Protein AF-A0A920ADA4-F1 (afdb_monomer)

Radius of gyration: 15.26 Å; Cα contacts (8 Å, |Δi|>4): 145; chains: 1; bounding box: 39×27×35 Å

Structure (mmCIF, N/CA/C/O backbone):
data_AF-A0A920ADA4-F1
#
_entry.id   AF-A0A920ADA4-F1
#
loop_
_atom_site.group_PDB
_atom_site.id
_atom_site.type_symbol
_atom_site.label_atom_id
_atom_site.label_alt_id
_atom_site.label_comp_id
_atom_site.label_asym_id
_atom_site.label_entity_id
_atom_site.label_seq_id
_atom_site.pdbx_PDB_ins_code
_atom_site.Cartn_x
_atom_site.Cartn_y
_atom_site.Cartn_z
_atom_site.occupancy
_atom_site.B_iso_or_equiv
_atom_site.auth_seq_id
_atom_site.auth_comp_id
_atom_site.auth_asym_id
_atom_site.auth_atom_id
_a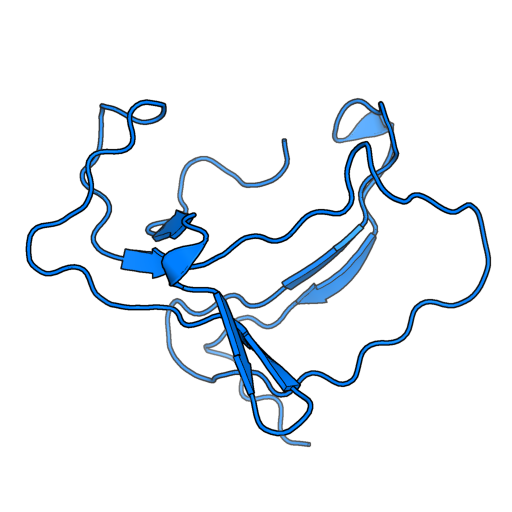tom_site.pdbx_PDB_model_num
ATOM 1 N N . MET A 1 1 ? 6.361 -2.067 8.922 1.00 43.56 1 MET A N 1
ATOM 2 C CA . MET A 1 1 ? 7.150 -3.187 8.364 1.00 43.56 1 MET A CA 1
ATOM 3 C C . MET A 1 1 ? 6.196 -4.349 8.183 1.00 43.56 1 MET A C 1
ATOM 5 O O . MET A 1 1 ? 5.282 -4.470 8.980 1.00 43.56 1 MET A O 1
ATOM 9 N N . GLY A 1 2 ? 6.364 -5.091 7.101 1.00 38.50 2 GLY A N 1
ATOM 10 C CA . GLY A 1 2 ? 5.398 -6.030 6.541 1.00 38.50 2 GLY A CA 1
ATOM 11 C C . GLY A 1 2 ? 5.755 -6.088 5.067 1.00 38.50 2 GLY A C 1
ATOM 12 O O . GLY A 1 2 ? 5.572 -5.080 4.382 1.00 38.50 2 GLY A O 1
ATOM 13 N N . MET A 1 3 ? 6.468 -7.159 4.712 1.00 54.62 3 MET A N 1
ATOM 14 C CA . MET A 1 3 ? 6.946 -7.624 3.400 1.00 54.62 3 MET A CA 1
ATOM 15 C C . MET A 1 3 ? 8.353 -8.215 3.558 1.00 54.62 3 MET A C 1
ATOM 17 O O . MET A 1 3 ? 9.295 -7.553 4.003 1.00 54.62 3 MET A O 1
ATOM 21 N N . GLY A 1 4 ? 8.444 -9.517 3.277 1.00 49.78 4 GLY A N 1
ATOM 22 C CA . GLY A 1 4 ? 9.680 -10.290 3.284 1.00 49.78 4 GLY A CA 1
ATOM 23 C C . GLY A 1 4 ? 10.667 -9.765 2.242 1.00 49.78 4 GLY A C 1
ATOM 24 O O . GLY A 1 4 ? 10.280 -9.169 1.243 1.00 49.78 4 GLY A O 1
ATOM 25 N N . LYS A 1 5 ? 11.958 -9.996 2.481 1.00 56.69 5 LYS A N 1
ATOM 26 C CA . LYS A 1 5 ? 13.102 -9.439 1.733 1.00 56.69 5 LYS A CA 1
ATOM 27 C C . LYS A 1 5 ? 13.254 -9.921 0.271 1.00 56.69 5 LYS A C 1
ATOM 29 O O . LYS A 1 5 ? 14.369 -9.949 -0.237 1.00 56.69 5 LYS A O 1
ATOM 34 N N . TR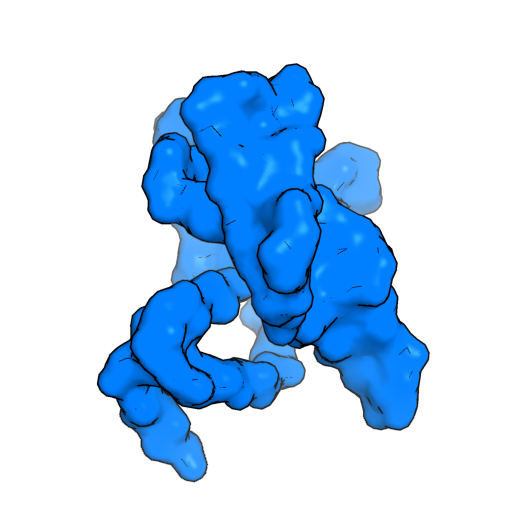P A 1 6 ? 12.175 -10.349 -0.383 1.00 70.88 6 TRP A N 1
ATOM 35 C CA . TRP A 1 6 ? 12.202 -11.037 -1.683 1.00 70.88 6 TRP A CA 1
ATOM 36 C C . TRP A 1 6 ? 11.306 -10.402 -2.750 1.00 70.88 6 TRP A C 1
ATOM 38 O O . TRP A 1 6 ? 11.187 -10.938 -3.848 1.00 70.88 6 TRP A O 1
ATOM 48 N N . GLU A 1 7 ? 10.680 -9.269 -2.441 1.00 83.44 7 GLU A N 1
ATOM 49 C CA . GLU A 1 7 ? 9.961 -8.472 -3.431 1.00 83.44 7 GLU A CA 1
ATOM 50 C C . GLU A 1 7 ? 10.932 -7.818 -4.417 1.00 83.44 7 GLU A C 1
ATOM 52 O O . GLU A 1 7 ? 11.996 -7.333 -4.033 1.00 83.44 7 GLU A O 1
ATOM 57 N N . LEU A 1 8 ? 10.569 -7.831 -5.701 1.00 88.50 8 LEU A N 1
ATOM 58 C CA . LEU A 1 8 ? 11.434 -7.376 -6.794 1.00 88.50 8 LEU A CA 1
ATOM 59 C C . LEU A 1 8 ? 11.199 -5.909 -7.176 1.00 88.50 8 LEU A C 1
ATOM 61 O O . LEU A 1 8 ? 11.922 -5.373 -8.017 1.00 88.50 8 LEU A O 1
ATOM 65 N N . GLN A 1 9 ? 10.179 -5.279 -6.595 1.00 90.25 9 GLN A N 1
ATOM 66 C CA . GLN A 1 9 ? 9.747 -3.929 -6.918 1.00 90.25 9 GLN A CA 1
ATOM 67 C C . GLN A 1 9 ? 10.297 -2.881 -5.954 1.00 90.25 9 GLN A C 1
ATOM 69 O O . GLN A 1 9 ? 10.326 -3.065 -4.737 1.00 90.25 9 GLN A O 1
ATOM 74 N N . TYR A 1 10 ? 10.640 -1.725 -6.507 1.00 92.31 10 TYR A N 1
ATOM 75 C CA . TYR A 1 10 ? 10.844 -0.494 -5.766 1.00 92.31 10 TYR A CA 1
ATOM 76 C C . TYR A 1 10 ? 9.514 0.253 -5.616 1.00 92.31 10 TYR A C 1
ATOM 78 O O . TYR A 1 10 ? 8.787 0.452 -6.590 1.00 92.31 10 TYR A O 1
ATOM 86 N N . TYR A 1 11 ? 9.179 0.677 -4.398 1.00 93.12 11 TYR A N 1
ATOM 87 C CA . TYR A 1 11 ? 7.954 1.438 -4.153 1.00 93.12 11 TYR A CA 1
ATOM 88 C C . TYR A 1 11 ? 8.196 2.937 -4.295 1.00 93.12 11 TYR A C 1
ATOM 90 O O . TYR A 1 11 ? 8.952 3.511 -3.516 1.00 93.12 11 TYR A O 1
ATOM 98 N N . THR A 1 12 ? 7.478 3.578 -5.214 1.00 93.38 12 THR A N 1
ATOM 99 C CA . THR A 1 12 ? 7.611 5.010 -5.488 1.00 93.38 12 THR A CA 1
ATOM 100 C C . THR A 1 12 ? 6.242 5.651 -5.782 1.00 93.38 12 THR A C 1
ATOM 102 O O . THR A 1 12 ? 5.336 4.971 -6.288 1.00 93.38 12 THR A O 1
ATOM 105 N N . PRO A 1 13 ? 6.004 6.921 -5.393 1.00 94.44 13 PRO A N 1
ATOM 106 C CA . PRO A 1 13 ? 4.704 7.575 -5.570 1.00 94.44 13 PRO A CA 1
ATOM 107 C C . PRO A 1 13 ? 4.339 7.847 -7.037 1.00 94.44 13 PRO A C 1
ATOM 109 O O . PRO A 1 13 ? 3.157 7.967 -7.349 1.00 94.44 13 PRO A O 1
ATOM 112 N N . GLU A 1 14 ? 5.309 7.889 -7.947 1.00 95.75 14 GLU A N 1
ATOM 113 C CA . GLU A 1 14 ? 5.120 8.139 -9.383 1.00 95.75 14 GLU A CA 1
ATOM 114 C C . GLU A 1 14 ? 4.292 7.037 -10.063 1.00 95.75 14 GLU A C 1
ATOM 116 O O . GLU A 1 14 ? 3.584 7.293 -11.037 1.00 95.75 14 GLU A O 1
ATOM 121 N N . ASN A 1 15 ? 4.302 5.821 -9.508 1.00 97.56 15 ASN A N 1
ATOM 122 C CA . ASN A 1 15 ? 3.489 4.698 -9.974 1.00 97.56 15 ASN A CA 1
ATOM 123 C C . ASN A 1 15 ? 2.010 4.797 -9.547 1.00 97.56 15 ASN A C 1
ATOM 125 O O . ASN A 1 15 ? 1.208 3.916 -9.882 1.00 97.56 15 ASN A O 1
ATOM 129 N N . THR A 1 16 ? 1.624 5.863 -8.837 1.00 98.12 16 THR A N 1
ATOM 130 C CA . THR A 1 16 ? 0.245 6.145 -8.434 1.00 98.12 16 THR A CA 1
ATOM 131 C C . THR A 1 16 ? -0.351 7.270 -9.271 1.00 98.12 16 THR A C 1
ATOM 133 O O . THR A 1 16 ? 0.170 8.380 -9.319 1.00 98.12 16 THR A O 1
ATOM 136 N N . THR A 1 17 ? -1.517 7.024 -9.869 1.00 98.31 17 THR A N 1
ATOM 137 C CA . THR A 1 17 ? -2.295 8.070 -10.550 1.00 98.31 17 THR A CA 1
ATOM 138 C C . THR A 1 17 ? -3.760 8.035 -10.136 1.00 98.31 17 THR A C 1
ATOM 140 O O . THR A 1 17 ? -4.321 6.978 -9.846 1.00 98.31 17 THR A O 1
ATOM 143 N N . VAL A 1 18 ? -4.409 9.200 -10.133 1.00 98.06 18 VAL A N 1
ATOM 144 C CA . VAL A 1 18 ? -5.859 9.318 -9.941 1.00 98.06 18 VAL A CA 1
ATOM 145 C C . VAL A 1 18 ? -6.454 9.901 -11.210 1.00 98.06 18 VAL A C 1
ATOM 147 O O . VAL A 1 18 ? -6.114 11.004 -11.625 1.00 98.06 18 VAL A O 1
ATOM 150 N N . SER A 1 19 ? -7.321 9.137 -11.865 1.00 98.19 19 SER A N 1
ATOM 151 C CA . SER A 1 19 ? -8.001 9.572 -13.087 1.00 98.19 19 SER A CA 1
ATOM 152 C C . SER A 1 19 ? -9.294 8.791 -13.296 1.00 98.19 19 SER A C 1
ATOM 154 O O . SER A 1 19 ? -9.417 7.637 -12.876 1.00 98.19 19 SER A O 1
ATOM 156 N N . ASN A 1 20 ? -10.273 9.420 -13.952 1.00 97.25 20 ASN A N 1
ATOM 157 C CA . ASN A 1 20 ? -11.569 8.816 -14.287 1.00 97.25 20 ASN A CA 1
ATOM 158 C C . ASN A 1 20 ? -12.293 8.199 -13.072 1.00 97.25 20 ASN A C 1
ATOM 160 O O . ASN A 1 20 ? -12.873 7.121 -13.170 1.00 97.25 20 ASN A O 1
ATOM 164 N N . GLY A 1 21 ? -12.212 8.854 -11.908 1.00 97.81 21 GLY A N 1
ATOM 165 C CA . GLY A 1 21 ? -12.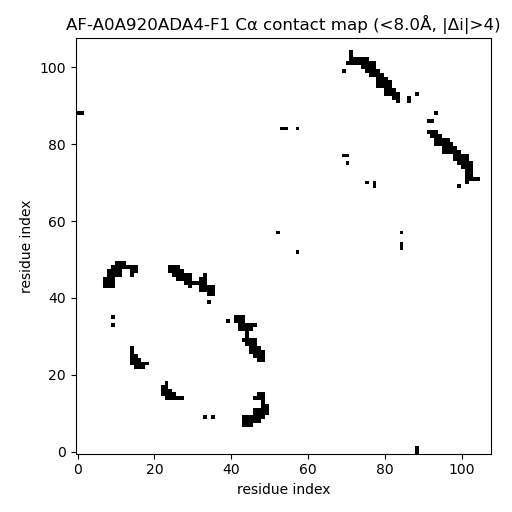855 8.387 -10.674 1.00 97.81 21 GLY A CA 1
ATOM 166 C C . GLY A 1 21 ? -12.210 7.154 -10.029 1.00 97.81 21 GLY A C 1
ATOM 167 O O . GLY A 1 21 ? -12.820 6.544 -9.156 1.00 97.81 21 GLY A O 1
ATOM 168 N N . THR A 1 22 ? -10.996 6.772 -10.440 1.00 98.06 22 THR A N 1
ATOM 169 C CA . THR A 1 22 ? -10.279 5.605 -9.901 1.00 98.06 22 THR A CA 1
ATOM 170 C C . THR A 1 22 ? -8.849 5.947 -9.501 1.00 98.06 22 THR A C 1
ATOM 172 O O . THR A 1 22 ? -8.188 6.761 -10.151 1.00 98.06 22 THR A O 1
ATOM 175 N N . LEU A 1 23 ? -8.377 5.295 -8.439 1.00 98.19 23 LEU A N 1
ATOM 176 C CA . LEU A 1 23 ? -6.965 5.208 -8.081 1.00 98.19 23 LEU A CA 1
ATOM 177 C C . LEU A 1 23 ? -6.326 4.074 -8.888 1.00 98.19 23 LEU A C 1
ATOM 179 O O . LEU A 1 23 ? -6.890 2.982 -8.971 1.00 98.19 23 LEU A O 1
ATOM 183 N N . LYS A 1 24 ? -5.150 4.325 -9.457 1.00 97.94 24 LYS A N 1
ATOM 184 C CA . LYS A 1 24 ? -4.382 3.352 -10.232 1.00 97.94 24 LYS A CA 1
ATOM 185 C C . LYS A 1 24 ? -2.998 3.214 -9.622 1.00 97.94 24 LYS A C 1
ATOM 187 O O . LYS A 1 24 ? -2.291 4.208 -9.489 1.00 97.94 24 LYS A O 1
ATOM 192 N N . ILE A 1 25 ? -2.631 1.980 -9.303 1.00 97.69 25 ILE A N 1
ATOM 193 C CA . ILE A 1 25 ? -1.263 1.586 -8.970 1.00 97.69 25 ILE A CA 1
ATOM 194 C C . ILE A 1 25 ? -0.732 0.830 -10.182 1.00 97.69 25 ILE A C 1
ATOM 196 O O . ILE A 1 25 ? -1.354 -0.136 -10.624 1.00 97.69 25 ILE A O 1
ATOM 200 N N . THR A 1 26 ? 0.378 1.298 -10.741 1.00 96.44 26 THR A N 1
ATOM 201 C CA . THR A 1 26 ? 0.971 0.716 -11.948 1.00 96.44 26 THR A CA 1
ATOM 202 C C . THR A 1 26 ? 2.265 0.024 -11.574 1.00 96.44 26 THR A C 1
ATOM 204 O O . THR A 1 26 ? 3.188 0.682 -11.117 1.00 96.44 26 THR A O 1
ATOM 207 N N . ALA A 1 27 ? 2.357 -1.282 -11.785 1.00 94.44 27 ALA A N 1
ATOM 208 C CA . ALA A 1 27 ? 3.648 -1.954 -11.779 1.00 94.44 27 ALA A CA 1
ATOM 209 C C . ALA A 1 27 ? 4.313 -1.749 -13.148 1.00 94.44 27 ALA A C 1
ATOM 211 O O . ALA A 1 27 ? 3.643 -1.898 -14.173 1.00 94.44 27 ALA A O 1
ATOM 212 N N . GLN A 1 28 ? 5.587 -1.369 -13.173 1.00 94.81 28 GLN A N 1
ATOM 213 C CA . GLN A 1 28 ? 6.336 -1.108 -14.404 1.00 94.81 28 GLN A CA 1
ATOM 214 C C . GLN A 1 28 ? 7.682 -1.825 -14.368 1.00 94.81 28 GLN A C 1
ATOM 216 O O . GLN A 1 28 ? 8.266 -1.996 -13.301 1.00 94.81 28 GLN A O 1
ATOM 221 N N . GLU A 1 29 ? 8.152 -2.257 -15.534 1.00 94.56 29 GLU A N 1
ATOM 222 C CA . GLU A 1 29 ? 9.538 -2.684 -15.714 1.00 94.56 29 GLU A CA 1
ATOM 223 C C . GLU A 1 29 ? 10.447 -1.458 -15.777 1.00 94.56 29 GLU A C 1
ATOM 225 O O . GLU A 1 29 ? 10.122 -0.469 -16.432 1.00 94.56 29 GLU A O 1
ATOM 230 N N . GLU A 1 30 ? 11.602 -1.556 -15.130 1.00 94.50 30 GLU A N 1
ATOM 231 C CA . GLU A 1 30 ? 12.623 -0.516 -15.069 1.00 94.50 30 GLU A CA 1
ATOM 232 C C . GLU A 1 30 ? 13.890 -1.048 -15.746 1.00 94.50 30 GLU A C 1
ATOM 234 O O . GLU A 1 30 ? 14.703 -1.707 -15.095 1.00 94.50 30 GLU A O 1
ATOM 239 N N . PRO A 1 31 ? 14.088 -0.801 -17.056 1.00 90.56 31 PRO A N 1
ATOM 240 C CA . PRO A 1 31 ? 15.152 -1.446 -17.832 1.00 90.56 31 PRO A CA 1
ATOM 241 C C . PRO A 1 31 ? 16.565 -1.144 -17.327 1.00 90.56 31 PRO A C 1
ATOM 243 O O . PRO A 1 31 ? 17.477 -1.948 -17.497 1.00 90.56 31 PRO A O 1
ATOM 246 N N . ASN A 1 32 ? 16.741 0.024 -16.709 1.00 91.75 32 ASN A N 1
ATOM 247 C CA . ASN A 1 32 ? 18.014 0.450 -16.130 1.00 91.75 32 ASN A CA 1
ATOM 248 C C . ASN A 1 32 ? 18.160 0.035 -14.657 1.00 91.75 32 ASN A C 1
ATOM 250 O O . ASN A 1 32 ? 19.214 0.261 -14.062 1.00 91.75 32 ASN A O 1
ATOM 254 N N . GLY A 1 33 ? 17.112 -0.562 -14.085 1.00 90.50 33 GLY A N 1
ATOM 255 C CA . GLY A 1 33 ? 17.016 -0.914 -12.682 1.00 90.50 33 GLY A CA 1
ATOM 256 C C . GLY A 1 33 ? 16.964 0.290 -11.738 1.00 90.50 33 GLY A C 1
ATOM 257 O O . GLY A 1 33 ? 17.332 1.415 -12.077 1.00 90.50 33 GLY A O 1
ATOM 258 N N . ILE A 1 34 ? 16.514 0.040 -10.512 1.00 89.38 34 ILE A N 1
ATOM 259 C CA . ILE A 1 34 ? 16.474 1.011 -9.420 1.00 89.38 34 ILE A CA 1
ATOM 260 C C . ILE A 1 34 ? 17.340 0.495 -8.274 1.00 89.38 34 ILE A C 1
ATOM 262 O O . ILE A 1 34 ? 17.204 -0.646 -7.831 1.00 89.38 34 ILE A O 1
ATOM 266 N N . VAL A 1 35 ? 18.235 1.348 -7.776 1.00 86.75 35 VAL A N 1
ATOM 267 C CA . VAL A 1 35 ? 19.015 1.071 -6.566 1.00 86.75 35 VAL A CA 1
ATOM 268 C C . VAL A 1 35 ? 18.224 1.575 -5.365 1.00 86.75 35 VAL A C 1
ATOM 270 O O . VAL A 1 35 ? 18.063 2.782 -5.187 1.00 86.75 35 VAL A O 1
ATOM 273 N N . ASP A 1 36 ? 17.728 0.653 -4.540 1.00 80.06 36 ASP A N 1
ATOM 274 C CA . ASP A 1 36 ? 17.050 1.005 -3.294 1.00 80.06 36 ASP A CA 1
ATOM 275 C C . ASP A 1 36 ? 18.094 1.461 -2.255 1.00 80.06 36 ASP A C 1
ATOM 277 O O . ASP A 1 36 ? 18.950 0.660 -1.860 1.00 80.06 36 ASP A O 1
ATOM 281 N N . PRO A 1 37 ? 18.039 2.713 -1.758 1.00 79.12 37 PRO A N 1
ATOM 282 C CA . PRO A 1 37 ? 18.965 3.191 -0.731 1.00 79.12 37 PRO A CA 1
ATOM 283 C C . PRO A 1 37 ? 18.866 2.406 0.587 1.00 79.12 37 PRO A C 1
ATOM 285 O O . PRO A 1 37 ? 19.789 2.456 1.398 1.00 79.12 37 PRO A O 1
ATOM 288 N N . PHE A 1 38 ? 17.775 1.669 0.808 1.00 76.25 38 PHE A N 1
ATOM 289 C CA . PHE A 1 38 ? 17.553 0.833 1.988 1.00 76.25 38 PHE A CA 1
ATOM 290 C C . PHE A 1 38 ? 17.783 -0.663 1.725 1.00 76.25 38 PHE A C 1
ATOM 292 O O . PHE A 1 38 ? 17.858 -1.446 2.674 1.00 76.25 38 PHE A O 1
ATOM 299 N N . GLN A 1 39 ? 17.943 -1.066 0.461 1.00 69.38 39 GLN A N 1
ATOM 300 C CA . GLN A 1 39 ? 18.280 -2.429 0.036 1.00 69.38 39 GLN A CA 1
ATOM 301 C C . GLN A 1 39 ? 19.399 -2.394 -1.010 1.00 69.38 39 GLN A C 1
ATOM 303 O O . GLN A 1 39 ? 19.266 -2.876 -2.130 1.00 69.38 39 GLN A O 1
ATOM 308 N N . THR A 1 40 ? 20.548 -1.855 -0.602 1.00 64.62 40 THR A N 1
ATOM 309 C CA . THR A 1 40 ? 21.699 -1.550 -1.471 1.00 64.62 40 THR A CA 1
ATOM 310 C C . THR A 1 40 ? 22.380 -2.764 -2.111 1.00 64.62 40 THR A C 1
ATOM 312 O O . THR A 1 40 ? 23.326 -2.601 -2.876 1.00 64.62 40 THR A O 1
ATOM 315 N N . TRP A 1 41 ? 21.946 -3.981 -1.781 1.00 64.62 41 TRP A N 1
ATOM 316 C CA . TRP A 1 41 ? 22.556 -5.227 -2.245 1.00 64.62 41 TRP A CA 1
ATOM 317 C C . TRP A 1 41 ? 21.942 -5.764 -3.539 1.00 64.62 41 TRP A C 1
ATOM 319 O O . TRP A 1 41 ? 22.512 -6.685 -4.111 1.00 64.62 41 TRP A O 1
ATOM 329 N N . ASN A 1 42 ? 20.820 -5.199 -4.003 1.00 72.69 42 ASN A N 1
ATOM 330 C CA . ASN A 1 42 ? 20.139 -5.629 -5.221 1.00 72.69 42 ASN A CA 1
ATOM 331 C C . ASN A 1 42 ? 19.648 -4.435 -6.046 1.00 72.69 42 ASN A C 1
ATOM 333 O O . ASN A 1 42 ? 19.096 -3.472 -5.516 1.00 72.69 42 ASN A O 1
ATOM 337 N N . THR A 1 43 ? 19.799 -4.544 -7.364 1.00 84.88 43 THR A N 1
ATOM 338 C CA . THR A 1 43 ? 19.084 -3.703 -8.324 1.00 84.88 43 THR A CA 1
ATOM 339 C C . THR A 1 43 ? 17.671 -4.258 -8.502 1.00 84.88 43 THR A C 1
ATOM 341 O O . THR A 1 43 ? 17.501 -5.437 -8.814 1.00 84.88 43 THR A O 1
ATOM 344 N N . LEU A 1 44 ? 16.662 -3.418 -8.287 1.00 88.81 44 LEU A N 1
ATOM 345 C CA . LEU A 1 44 ? 15.251 -3.755 -8.463 1.00 88.81 44 LEU A CA 1
ATOM 346 C C . LEU A 1 44 ? 14.839 -3.420 -9.898 1.00 88.81 44 LEU A C 1
ATOM 348 O O . LEU A 1 44 ? 14.981 -2.281 -10.331 1.00 88.81 44 LEU A O 1
ATOM 352 N N . ASN A 1 45 ? 14.337 -4.404 -10.640 1.00 92.00 45 ASN A N 1
ATOM 353 C CA . ASN A 1 45 ? 13.999 -4.245 -12.063 1.00 92.00 45 ASN A CA 1
ATOM 354 C C . ASN A 1 45 ? 12.537 -3.849 -12.294 1.00 92.00 45 ASN A C 1
ATOM 356 O O . ASN A 1 45 ? 12.087 -3.788 -13.437 1.00 92.00 45 ASN A O 1
ATOM 360 N N . TYR A 1 46 ? 11.790 -3.608 -11.219 1.00 93.06 46 TYR A N 1
ATOM 361 C CA . TYR A 1 46 ? 10.395 -3.206 -11.286 1.00 93.06 46 TYR A CA 1
ATOM 362 C C . TYR A 1 46 ? 10.139 -2.020 -10.360 1.00 93.06 46 TYR A C 1
ATOM 364 O O . TYR A 1 46 ? 10.752 -1.913 -9.298 1.00 93.06 46 TYR A O 1
ATOM 372 N N . SER A 1 47 ? 9.188 -1.167 -10.721 1.00 94.62 47 SER A N 1
ATOM 373 C CA . SER A 1 47 ? 8.630 -0.125 -9.859 1.00 94.62 47 SER A CA 1
ATOM 374 C C . SER A 1 47 ? 7.139 -0.365 -9.621 1.00 94.62 47 SER A C 1
ATOM 376 O O . SER A 1 47 ? 6.446 -0.973 -10.437 1.00 94.62 47 SER A O 1
ATOM 378 N N . SER A 1 48 ? 6.633 0.057 -8.465 1.00 95.50 48 SER A N 1
ATOM 379 C CA . SER A 1 48 ? 5.215 -0.016 -8.091 1.00 95.50 48 SER A CA 1
ATOM 380 C C . SER A 1 48 ? 4.900 1.033 -7.019 1.00 95.50 48 SER A C 1
ATOM 382 O O . SER A 1 48 ? 5.757 1.832 -6.650 1.00 95.50 48 SER A O 1
ATOM 384 N N . SER A 1 49 ? 3.687 1.041 -6.467 1.00 95.69 49 SER A N 1
ATOM 385 C CA . SER A 1 49 ? 3.337 1.904 -5.334 1.00 95.69 49 SER A CA 1
ATOM 386 C C . SER A 1 49 ? 2.769 1.121 -4.161 1.00 95.69 49 SER A C 1
ATOM 388 O O . SER A 1 49 ? 2.002 0.176 -4.326 1.00 95.69 49 SER A O 1
ATOM 390 N N . ARG A 1 50 ? 3.103 1.587 -2.954 1.00 95.25 50 ARG A N 1
ATOM 391 C CA . ARG A 1 50 ? 2.508 1.144 -1.693 1.00 95.25 50 ARG A CA 1
ATOM 392 C C . ARG A 1 50 ? 1.989 2.355 -0.938 1.00 95.25 50 ARG A C 1
ATOM 394 O O . ARG A 1 50 ? 2.764 3.136 -0.389 1.00 95.25 50 ARG A O 1
ATOM 401 N N . ILE A 1 51 ? 0.672 2.492 -0.910 1.00 96.38 51 ILE A N 1
ATOM 402 C CA . ILE A 1 51 ? -0.016 3.604 -0.256 1.00 96.38 51 ILE A CA 1
ATOM 403 C C . ILE A 1 51 ? -0.413 3.160 1.148 1.00 96.38 51 ILE A C 1
ATOM 405 O O . ILE A 1 51 ? -0.946 2.068 1.332 1.00 96.38 51 ILE A O 1
ATOM 409 N N . LYS A 1 52 ? -0.136 4.002 2.143 1.00 95.62 52 LYS A N 1
ATOM 410 C CA . LYS A 1 52 ? -0.417 3.724 3.554 1.00 95.62 52 LYS A CA 1
ATOM 411 C C . LYS A 1 52 ? -1.128 4.914 4.177 1.00 95.62 52 LYS A C 1
ATOM 413 O O . LYS A 1 52 ? -0.826 6.054 3.837 1.00 95.62 52 LYS A O 1
ATOM 418 N N . THR A 1 53 ? -2.005 4.644 5.135 1.00 96.31 53 THR A N 1
ATOM 419 C CA . THR A 1 53 ? -2.633 5.674 5.978 1.00 96.31 53 THR A CA 1
ATOM 420 C C . THR A 1 53 ? -1.965 5.804 7.348 1.00 96.31 53 THR A C 1
ATOM 422 O O . THR A 1 53 ? -2.492 6.482 8.224 1.00 96.31 53 THR A O 1
ATOM 425 N N . ASP A 1 54 ? -0.813 5.157 7.545 1.00 94.62 54 ASP A N 1
ATOM 426 C CA . ASP A 1 54 ? -0.042 5.196 8.790 1.00 94.62 54 ASP A CA 1
ATOM 427 C C . ASP A 1 54 ? 0.257 6.642 9.222 1.00 94.62 54 ASP A C 1
ATOM 429 O O . ASP A 1 54 ? 0.680 7.465 8.410 1.00 94.62 54 ASP A O 1
ATOM 433 N N . GLY A 1 55 ? -0.039 6.967 10.482 1.00 95.44 55 GLY A N 1
ATOM 434 C CA . GLY A 1 55 ? 0.043 8.328 11.028 1.00 95.44 55 GLY A CA 1
ATOM 435 C C . GLY A 1 55 ? -1.008 9.333 10.524 1.00 95.44 55 GLY A C 1
ATOM 436 O O . GLY A 1 55 ? -1.055 10.446 11.040 1.00 95.44 55 GLY A O 1
ATOM 437 N N . LEU A 1 56 ? -1.859 8.972 9.556 1.00 96.88 56 LEU A N 1
ATOM 438 C CA . LEU A 1 56 ? -2.856 9.869 8.948 1.00 96.88 56 LEU A CA 1
ATOM 439 C C . LEU A 1 56 ? -4.296 9.464 9.266 1.00 96.88 56 LEU A C 1
ATOM 441 O O . LEU A 1 56 ? -5.131 10.305 9.589 1.00 96.88 56 LEU A O 1
ATOM 445 N N . PHE A 1 57 ? -4.599 8.174 9.157 1.00 96.62 57 PHE A N 1
ATOM 446 C CA . PHE A 1 57 ? -5.917 7.626 9.430 1.00 96.62 57 PHE A CA 1
ATOM 447 C C . PHE A 1 57 ? -5.795 6.197 9.950 1.00 96.62 57 PHE A C 1
ATOM 449 O O . PHE A 1 57 ? -5.205 5.321 9.312 1.00 96.62 57 PHE A O 1
ATOM 456 N N . SER A 1 58 ? -6.415 5.969 11.100 1.00 96.06 58 SER A N 1
ATOM 457 C CA . SER A 1 58 ? -6.652 4.654 11.673 1.00 96.06 58 SER A CA 1
ATOM 458 C C . SER A 1 58 ? -8.061 4.622 12.247 1.00 96.06 58 SER A C 1
ATOM 460 O O . SER A 1 58 ? -8.649 5.653 12.583 1.00 96.06 58 SER A O 1
ATOM 462 N N . PHE A 1 5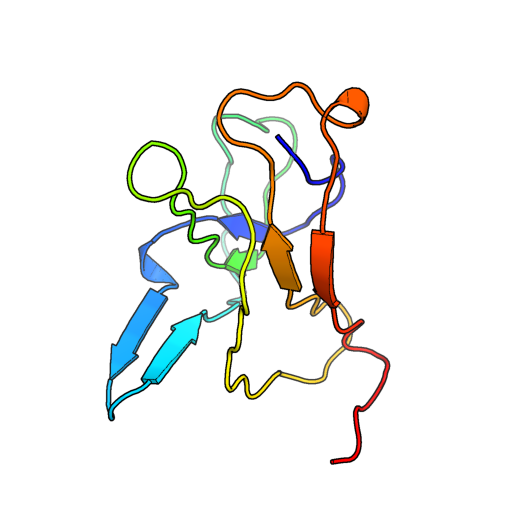9 ? -8.629 3.430 12.333 1.00 94.81 59 PHE A N 1
ATOM 463 C CA . PHE A 1 59 ? -9.946 3.235 12.911 1.00 94.81 59 PHE A CA 1
ATOM 464 C C . PHE A 1 59 ? -9.970 1.899 13.651 1.00 94.81 59 PHE A C 1
ATOM 466 O O . PHE A 1 59 ? -9.164 1.005 13.387 1.00 94.81 59 PHE A O 1
ATOM 473 N N . LYS A 1 60 ? -10.895 1.775 14.600 1.00 95.94 60 LYS A N 1
ATOM 474 C CA . LYS A 1 60 ? -11.092 0.560 15.384 1.00 95.94 60 LYS A CA 1
ATOM 475 C C . LYS A 1 60 ? -12.540 0.120 15.239 1.00 95.94 60 LYS A C 1
ATOM 477 O O . LYS A 1 60 ? -13.444 0.879 15.577 1.00 95.94 60 LYS A O 1
ATOM 482 N N . TYR A 1 61 ? -12.715 -1.121 14.782 1.00 96.31 61 TYR A N 1
ATOM 483 C CA . TYR A 1 61 ? -14.007 -1.742 14.468 1.00 96.31 61 TYR A CA 1
ATOM 484 C C . TYR A 1 61 ? -14.754 -1.097 13.293 1.00 96.31 61 TYR A C 1
ATOM 486 O O . TYR A 1 61 ? -14.433 -0.003 12.845 1.00 96.31 61 TYR A O 1
ATOM 494 N N . GLY A 1 62 ? -15.771 -1.790 12.782 1.00 96.31 62 GLY A N 1
ATOM 495 C CA . GLY A 1 62 ? -16.598 -1.320 11.672 1.00 96.31 62 GLY A CA 1
ATOM 496 C C . GLY A 1 62 ? -16.407 -2.150 10.409 1.00 96.31 62 GLY A C 1
ATOM 497 O O . GLY A 1 62 ? -16.083 -3.335 10.477 1.00 96.31 62 GLY A O 1
ATOM 498 N N . LYS A 1 63 ? -16.657 -1.531 9.253 1.00 96.38 63 LYS A N 1
ATOM 499 C CA . LYS A 1 63 ? -16.661 -2.201 7.951 1.00 96.38 63 LYS A CA 1
ATOM 500 C C . LYS A 1 63 ? -15.691 -1.518 6.997 1.00 96.38 63 LYS A C 1
ATOM 502 O O . LYS A 1 63 ? -15.794 -0.316 6.775 1.00 96.38 63 LYS A O 1
ATOM 507 N N . VAL A 1 64 ? -14.819 -2.310 6.383 1.00 97.25 64 VAL A N 1
ATOM 508 C CA . VAL A 1 64 ? -13.925 -1.864 5.310 1.00 97.25 64 VAL A CA 1
ATOM 509 C C . VAL A 1 64 ? -14.400 -2.451 3.998 1.00 97.25 64 VAL A C 1
ATOM 511 O O . VAL A 1 64 ? -14.695 -3.642 3.917 1.00 97.25 64 VAL A O 1
ATOM 514 N N . GLN A 1 65 ? -14.500 -1.615 2.969 1.00 97.12 65 GLN A N 1
ATOM 515 C CA . GLN A 1 65 ? -14.854 -2.048 1.624 1.00 97.12 65 GLN A CA 1
ATOM 516 C C . GLN A 1 65 ? -13.999 -1.308 0.603 1.00 97.12 65 GLN A C 1
ATOM 518 O O . GLN A 1 65 ? -13.809 -0.099 0.705 1.00 97.12 65 GLN A O 1
ATOM 523 N N . ALA A 1 66 ? -13.546 -2.036 -0.411 1.00 96.62 66 ALA A N 1
ATOM 524 C CA . ALA A 1 66 ? -12.905 -1.481 -1.589 1.00 96.62 66 ALA A CA 1
ATOM 525 C C . ALA A 1 66 ? -13.477 -2.163 -2.837 1.00 96.62 66 ALA A C 1
ATOM 527 O O . ALA A 1 66 ? -13.800 -3.351 -2.812 1.00 96.62 66 ALA A O 1
ATOM 528 N N . ARG A 1 67 ? -13.608 -1.411 -3.934 1.00 97.56 67 ARG A N 1
ATOM 529 C CA . ARG A 1 67 ? -13.937 -1.957 -5.256 1.00 97.56 67 ARG A CA 1
ATOM 530 C C . ARG A 1 67 ? -12.671 -1.940 -6.100 1.00 97.56 67 ARG A C 1
ATOM 532 O O . ARG A 1 67 ? -12.286 -0.888 -6.600 1.00 97.56 67 ARG A O 1
ATOM 539 N N . ILE A 1 68 ? -12.032 -3.098 -6.230 1.00 96.62 68 ILE A N 1
ATOM 540 C CA . ILE A 1 68 ? -10.711 -3.238 -6.847 1.00 96.62 68 ILE A CA 1
ATOM 541 C C . ILE A 1 68 ? -10.843 -4.099 -8.101 1.00 96.62 68 ILE A C 1
ATOM 543 O O . ILE A 1 68 ? -11.441 -5.171 -8.059 1.00 96.62 68 ILE A O 1
ATOM 547 N N . LYS A 1 69 ? -10.285 -3.619 -9.216 1.00 94.62 69 LYS A N 1
ATOM 548 C CA . LYS A 1 69 ? -9.983 -4.454 -10.380 1.00 94.62 69 LYS A CA 1
ATOM 549 C C . LYS A 1 69 ? -8.493 -4.767 -10.338 1.00 94.62 69 LYS A C 1
ATOM 551 O O . LYS A 1 69 ? -7.685 -3.842 -10.305 1.00 94.62 69 LYS A O 1
ATOM 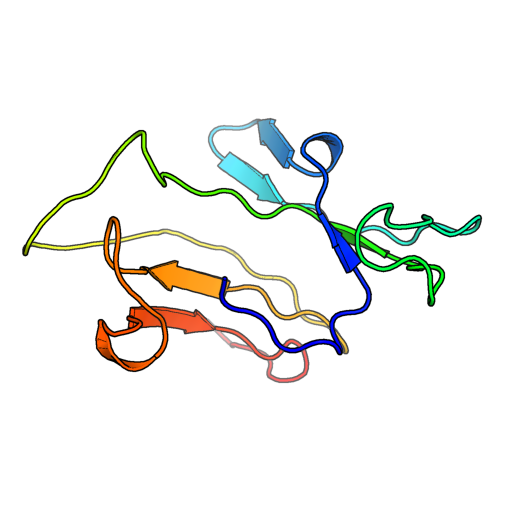556 N N . THR A 1 70 ? -8.155 -6.045 -10.320 1.00 91.69 70 THR A N 1
ATOM 557 C CA . THR A 1 70 ? -6.779 -6.540 -10.265 1.00 91.69 70 THR A CA 1
ATOM 558 C C . THR A 1 70 ? -6.219 -6.799 -11.664 1.00 91.69 70 THR A C 1
ATOM 560 O O . THR A 1 70 ? -6.906 -6.619 -12.678 1.00 91.69 70 THR A O 1
ATOM 563 N N . VAL A 1 71 ? -4.940 -7.169 -11.704 1.00 88.56 71 VAL A N 1
ATOM 564 C CA . VAL A 1 71 ? -4.233 -7.597 -12.911 1.00 88.56 71 VAL A CA 1
ATOM 565 C C . VAL A 1 71 ? -3.850 -9.066 -12.763 1.00 88.56 71 VAL A C 1
ATOM 567 O O . VAL A 1 71 ? -3.461 -9.498 -11.678 1.00 88.56 71 VAL A O 1
ATOM 570 N N . ASP A 1 72 ? -3.952 -9.810 -13.858 1.00 86.75 72 ASP A N 1
ATOM 571 C CA . ASP A 1 72 ? -3.446 -11.176 -13.943 1.00 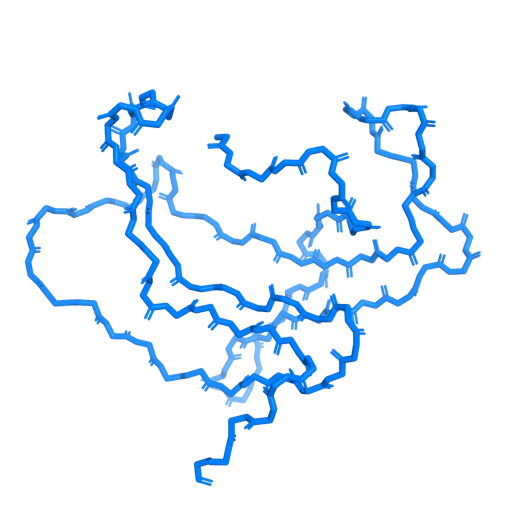86.75 72 ASP A CA 1
ATOM 572 C C . ASP A 1 72 ? -2.031 -11.160 -14.529 1.00 86.75 72 ASP A C 1
ATOM 574 O O . ASP A 1 72 ? -1.681 -10.288 -15.328 1.00 86.75 72 ASP A O 1
ATOM 578 N N . GLY A 1 73 ? -1.224 -12.151 -14.165 1.00 85.69 73 GLY A N 1
ATOM 579 C CA . GLY A 1 73 ? 0.129 -12.324 -14.681 1.00 85.69 73 GLY A CA 1
ATOM 580 C C . GLY A 1 73 ? 1.085 -12.839 -13.614 1.00 85.69 73 GLY A C 1
ATOM 581 O O . GLY A 1 73 ? 0.951 -12.550 -12.424 1.00 85.69 73 GLY A O 1
ATOM 582 N N . GLN A 1 74 ? 2.058 -13.635 -14.048 1.00 85.88 74 GLN A N 1
ATOM 583 C CA . GLN A 1 74 ? 3.079 -14.167 -13.156 1.00 85.88 74 GLN A CA 1
ATOM 584 C C . GLN A 1 74 ? 3.853 -13.023 -12.489 1.00 85.88 74 GLN A C 1
ATOM 586 O O . GLN A 1 74 ? 4.293 -12.096 -13.159 1.00 85.88 74 GLN A O 1
ATOM 591 N N . GLY A 1 75 ? 4.020 -13.106 -11.168 1.00 83.88 75 GLY A N 1
ATOM 592 C CA . GLY A 1 75 ? 4.759 -12.114 -10.384 1.00 83.88 75 GLY A CA 1
ATOM 593 C C . GLY A 1 75 ? 3.924 -10.937 -9.872 1.00 83.88 75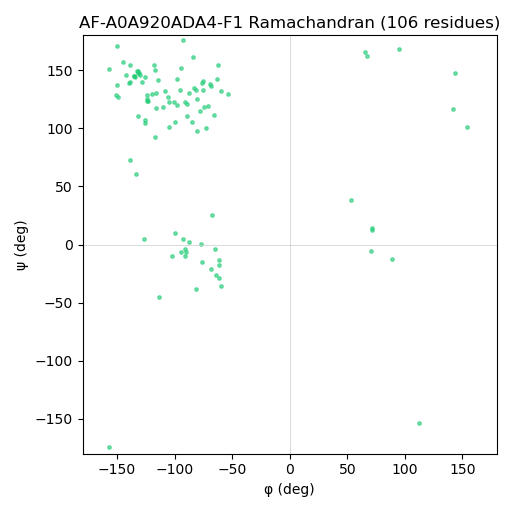 GLY A C 1
ATOM 594 O O . GLY A 1 75 ? 4.389 -10.237 -8.978 1.00 83.88 75 GLY A O 1
ATOM 595 N N . PHE A 1 76 ? 2.689 -10.737 -10.349 1.00 90.62 76 PHE A N 1
ATOM 596 C CA . PHE A 1 76 ? 1.802 -9.744 -9.740 1.00 90.62 76 PHE A CA 1
ATOM 597 C C . PHE A 1 76 ? 1.240 -10.249 -8.411 1.00 90.62 76 PHE A C 1
ATOM 599 O O . PHE A 1 76 ? 0.732 -11.367 -8.324 1.00 90.62 76 PHE A O 1
ATOM 606 N N . TRP A 1 77 ? 1.294 -9.392 -7.393 1.00 93.31 77 TRP A N 1
ATOM 607 C CA . TRP A 1 77 ? 0.721 -9.645 -6.073 1.00 93.31 77 TRP A CA 1
ATOM 608 C C . TRP A 1 77 ? 0.040 -8.373 -5.542 1.00 93.31 77 TRP A C 1
ATOM 610 O O . TRP A 1 77 ? 0.586 -7.672 -4.690 1.00 93.31 77 TRP A O 1
ATOM 620 N N . PRO A 1 78 ? -1.125 -7.984 -6.096 1.00 94.50 78 PRO A N 1
ATOM 621 C CA . PRO A 1 78 ? -1.902 -6.896 -5.523 1.00 94.50 78 PRO A CA 1
ATOM 622 C C . PRO A 1 78 ? -2.476 -7.320 -4.166 1.00 94.50 78 PRO A C 1
ATOM 624 O O . PRO A 1 78 ? -3.018 -8.418 -4.023 1.00 94.50 78 PRO A O 1
ATOM 627 N N . ALA A 1 79 ? -2.396 -6.412 -3.196 1.00 95.44 79 ALA A N 1
ATOM 628 C CA . ALA A 1 79 ? -2.900 -6.618 -1.847 1.00 95.44 79 ALA A CA 1
ATOM 629 C C . ALA A 1 79 ? -3.670 -5.388 -1.347 1.00 95.44 79 ALA A C 1
ATOM 631 O O . ALA A 1 79 ? -3.316 -4.240 -1.633 1.00 95.44 79 ALA A O 1
ATOM 632 N N . PHE A 1 80 ? -4.717 -5.636 -0.568 1.00 96.88 80 PHE A N 1
ATOM 633 C CA . PHE A 1 80 ? -5.447 -4.655 0.221 1.00 96.88 80 PHE A CA 1
ATOM 634 C C . PHE A 1 80 ? -5.606 -5.208 1.634 1.00 96.88 80 PHE A C 1
ATOM 636 O O . PHE A 1 80 ? -6.320 -6.183 1.859 1.00 96.88 80 PHE A O 1
ATOM 643 N N . TRP A 1 81 ? -4.905 -4.588 2.573 1.00 96.50 81 TRP A N 1
ATOM 644 C CA . TRP A 1 81 ? -4.663 -5.140 3.898 1.00 96.50 81 TRP A CA 1
ATOM 645 C C . TRP A 1 81 ? -4.526 -4.020 4.927 1.00 96.50 81 TRP A C 1
ATOM 647 O O . TRP A 1 81 ? -4.490 -2.831 4.587 1.00 96.50 81 TRP A O 1
ATOM 657 N N . MET A 1 82 ? -4.486 -4.395 6.200 1.00 96.44 82 MET A N 1
ATOM 658 C CA . MET A 1 82 ? -4.397 -3.474 7.323 1.00 96.44 82 MET A CA 1
ATOM 659 C C . MET A 1 82 ? -3.362 -3.931 8.345 1.00 96.44 82 MET A C 1
ATOM 661 O O . MET A 1 82 ? -3.263 -5.115 8.662 1.00 96.44 82 MET A O 1
ATOM 665 N N . LEU A 1 83 ? -2.686 -2.946 8.940 1.00 95.38 83 LEU A N 1
ATOM 666 C CA . LEU A 1 83 ? -1.837 -3.107 10.117 1.00 95.38 83 LEU A CA 1
ATOM 667 C C . LEU A 1 83 ? -2.359 -2.276 11.296 1.00 95.38 83 LEU A C 1
ATOM 669 O O . LEU A 1 83 ? -3.006 -1.243 11.085 1.00 95.38 83 LEU A O 1
ATOM 673 N N . PRO A 1 84 ? -2.047 -2.681 12.537 1.00 93.81 84 PRO A N 1
ATOM 674 C CA . PRO A 1 84 ? -2.294 -1.886 13.732 1.00 93.81 84 PRO A CA 1
ATOM 675 C C . PRO A 1 84 ? -1.490 -0.579 13.709 1.00 93.81 84 PRO A C 1
ATOM 677 O O . PRO A 1 84 ? -0.321 -0.541 13.321 1.00 93.81 84 PRO A O 1
ATOM 680 N N . SER A 1 85 ? -2.101 0.501 14.198 1.00 93.38 85 SER A N 1
ATOM 681 C CA . SER A 1 85 ? -1.409 1.778 14.401 1.00 93.38 85 SER A CA 1
ATOM 682 C C . SER A 1 85 ? -0.427 1.661 15.569 1.00 93.38 85 SER A C 1
ATOM 684 O O . SER A 1 85 ? -0.849 1.419 16.697 1.00 93.38 85 SER A O 1
ATOM 686 N N . GLY A 1 86 ? 0.868 1.867 15.315 1.00 87.44 86 GLY A N 1
ATOM 687 C CA . GLY A 1 86 ? 1.915 1.819 16.346 1.00 87.44 86 GLY A CA 1
ATOM 688 C C . GLY A 1 86 ? 2.235 0.420 16.891 1.00 87.44 86 GLY A C 1
ATOM 689 O O . GLY A 1 86 ? 2.911 0.323 17.912 1.00 87.44 86 GLY A O 1
ATOM 690 N N . GLY A 1 87 ? 1.753 -0.643 16.240 1.00 84.06 87 GLY A N 1
ATOM 691 C CA . GLY A 1 87 ? 2.009 -2.023 16.648 1.00 84.06 87 GLY A CA 1
ATOM 692 C C . GLY A 1 87 ? 3.336 -2.594 16.134 1.00 84.06 87 GLY A C 1
ATOM 693 O O . GLY A 1 87 ? 3.931 -2.111 15.169 1.00 84.06 87 GLY A O 1
ATOM 694 N N . SER A 1 88 ? 3.781 -3.665 16.778 1.00 85.50 88 SER A N 1
ATOM 695 C CA . SER A 1 88 ? 4.899 -4.521 16.409 1.00 85.50 88 SER A CA 1
ATOM 696 C C . SER A 1 88 ? 4.392 -5.764 15.683 1.00 85.50 88 SER A C 1
ATOM 698 O O . SER A 1 88 ? 3.643 -6.577 16.227 1.00 85.50 88 SER A O 1
ATOM 700 N N . TRP A 1 89 ? 4.838 -5.936 14.443 1.00 86.06 89 TRP A N 1
ATOM 701 C CA . TRP A 1 89 ? 4.553 -7.139 13.669 1.00 86.06 89 TRP A CA 1
ATOM 702 C C . TRP A 1 89 ? 5.407 -8.327 14.162 1.00 86.06 89 TRP A C 1
ATOM 704 O O . TRP A 1 89 ? 6.593 -8.126 14.447 1.00 86.06 89 TRP A O 1
ATOM 714 N N . PRO A 1 90 ? 4.862 -9.558 14.240 1.00 88.19 90 PRO A N 1
ATOM 7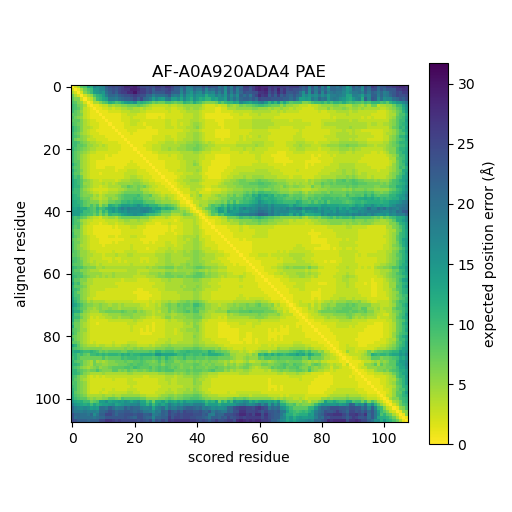15 C CA . PRO A 1 90 ? 3.483 -9.939 13.899 1.00 88.19 90 PRO A CA 1
ATOM 716 C C . PRO A 1 90 ? 2.493 -9.846 15.073 1.00 88.19 90 PRO A C 1
ATOM 718 O O . PRO A 1 90 ? 1.299 -10.050 14.881 1.00 88.19 90 PRO A O 1
ATOM 721 N N . CYS A 1 91 ? 2.968 -9.567 16.290 1.00 91.50 91 CYS A N 1
ATOM 722 C CA . CYS A 1 91 ? 2.196 -9.720 17.528 1.00 91.50 91 CYS A CA 1
ATOM 723 C C . CYS A 1 91 ? 0.914 -8.879 17.585 1.00 91.50 91 CYS A C 1
ATOM 725 O O . CYS A 1 91 ? -0.087 -9.341 18.126 1.00 91.50 91 CYS A O 1
ATOM 727 N N . ASP A 1 92 ? 0.936 -7.673 17.019 1.00 92.00 92 ASP A N 1
ATOM 728 C CA . ASP A 1 92 ? -0.214 -6.763 17.055 1.00 92.00 92 ASP A CA 1
ATOM 729 C C . ASP A 1 92 ? -1.206 -6.977 15.895 1.00 92.00 92 ASP A C 1
ATOM 731 O O . ASP A 1 92 ? -2.232 -6.297 15.811 1.00 92.00 92 ASP A O 1
ATOM 735 N N . GLY A 1 93 ? -0.935 -7.966 15.039 1.00 92.88 93 GLY A N 1
ATOM 736 C CA . GLY A 1 93 ? -1.851 -8.462 14.019 1.00 92.88 93 GLY A CA 1
ATOM 737 C C . GLY A 1 93 ? -1.676 -7.857 12.627 1.00 92.88 93 GLY A C 1
ATOM 738 O O . GLY A 1 93 ? -0.987 -6.862 12.412 1.00 92.88 93 GLY A O 1
ATOM 739 N N . GLU A 1 94 ? -2.343 -8.504 11.680 1.00 94.81 94 GLU A N 1
ATOM 740 C CA . GLU A 1 94 ? -2.431 -8.164 10.263 1.00 94.81 94 GLU A CA 1
ATOM 741 C C . GLU A 1 94 ? -3.800 -8.650 9.772 1.00 94.81 94 GLU A C 1
ATOM 743 O O . GLU A 1 94 ? -4.272 -9.708 10.200 1.00 94.81 94 GLU A O 1
ATOM 748 N N . ILE A 1 95 ? -4.489 -7.844 8.962 1.00 95.44 95 ILE A N 1
ATOM 749 C CA . ILE A 1 95 ? -5.768 -8.230 8.355 1.00 95.44 95 ILE A CA 1
ATOM 750 C C . ILE A 1 95 ? -5.658 -8.050 6.847 1.00 95.44 95 ILE A C 1
ATOM 752 O O . ILE A 1 95 ? -5.767 -6.931 6.342 1.00 95.44 95 ILE A O 1
ATOM 756 N N . ASP A 1 96 ? -5.521 -9.165 6.143 1.00 95.50 96 ASP A N 1
ATOM 757 C CA . ASP A 1 96 ? -5.530 -9.226 4.685 1.00 95.50 96 ASP A CA 1
ATOM 758 C C . ASP A 1 96 ? -6.971 -9.315 4.176 1.00 95.50 96 ASP A C 1
ATOM 760 O O . ASP A 1 96 ? -7.648 -10.334 4.308 1.00 95.50 96 ASP A O 1
ATOM 764 N N . ILE A 1 97 ? -7.487 -8.211 3.628 1.00 96.25 97 ILE A N 1
ATOM 765 C CA . ILE A 1 97 ? -8.866 -8.138 3.115 1.00 96.25 97 ILE A CA 1
ATOM 766 C C . ILE A 1 97 ? -8.937 -8.749 1.713 1.00 96.25 97 ILE A C 1
ATOM 768 O O . ILE A 1 97 ? -9.927 -9.388 1.356 1.00 96.25 97 ILE A O 1
ATOM 772 N N . MET A 1 98 ? -7.905 -8.523 0.901 1.00 94.62 98 MET A N 1
ATOM 773 C CA . MET A 1 98 ? -7.750 -9.131 -0.412 1.00 94.62 98 MET A CA 1
ATOM 774 C C . MET A 1 98 ? -6.270 -9.273 -0.734 1.00 94.62 98 MET A C 1
ATOM 776 O O . MET A 1 98 ? -5.537 -8.288 -0.712 1.00 94.62 98 MET A O 1
ATOM 780 N N . GLU A 1 99 ? -5.874 -10.478 -1.115 1.00 91.75 99 GLU A N 1
ATOM 781 C CA . GLU A 1 99 ? -4.628 -10.745 -1.816 1.00 91.75 99 GLU A CA 1
ATOM 782 C C . GLU A 1 99 ? -4.952 -11.572 -3.054 1.00 91.75 99 GLU A C 1
ATOM 784 O O . GLU A 1 99 ? -5.780 -12.486 -3.007 1.00 91.75 99 GLU A O 1
ATOM 789 N N . GLN A 1 100 ? -4.297 -11.268 -4.169 1.00 88.50 100 GLN A N 1
ATOM 790 C CA . GLN A 1 100 ? -4.355 -12.116 -5.351 1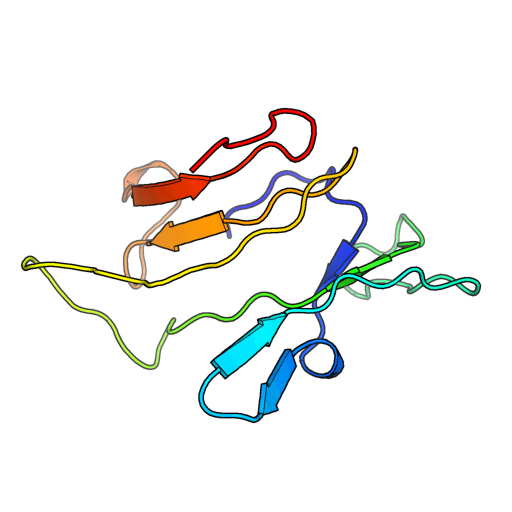.00 88.50 100 GLN A CA 1
ATOM 791 C C . GLN A 1 100 ? -2.943 -12.520 -5.739 1.00 88.50 100 GLN A C 1
ATOM 793 O O . GLN A 1 100 ? -2.099 -11.678 -6.027 1.00 88.50 100 GLN A O 1
ATOM 798 N N . TRP A 1 101 ? -2.711 -13.825 -5.820 1.00 83.19 101 TRP A N 1
ATOM 799 C CA . TRP A 1 101 ? -1.539 -14.343 -6.503 1.00 83.19 101 TRP A CA 1
ATOM 800 C C . TRP A 1 101 ? -1.800 -14.288 -8.006 1.00 83.19 101 TRP A C 1
ATOM 802 O O . TRP A 1 101 ? -2.698 -14.973 -8.489 1.00 83.19 101 TRP A O 1
ATOM 812 N N . GLY A 1 102 ? -1.051 -13.487 -8.762 1.00 73.56 102 GLY A N 1
ATOM 813 C CA . GLY A 1 102 ? -1.354 -13.164 -10.163 1.00 73.56 102 GLY A CA 1
ATOM 814 C C . GLY A 1 102 ? -1.378 -14.354 -11.132 1.00 73.56 102 GLY A C 1
ATOM 815 O O . GLY A 1 102 ? -1.910 -14.234 -12.234 1.00 73.56 102 GLY A O 1
ATOM 816 N N . MET A 1 103 ? -0.865 -15.526 -10.729 1.00 64.44 103 MET A N 1
ATOM 817 C CA . MET A 1 103 ? -1.026 -16.777 -11.492 1.00 64.44 103 MET A CA 1
ATOM 818 C C . MET A 1 103 ? -2.429 -17.395 -11.348 1.00 64.44 103 MET A C 1
ATOM 820 O O . MET A 1 103 ? -2.795 -18.277 -12.123 1.00 64.44 103 MET A O 1
ATOM 824 N N . MET A 1 104 ? -3.211 -16.960 -10.359 1.00 52.75 104 MET A N 1
ATOM 825 C CA . MET A 1 104 ? -4.559 -17.435 -10.090 1.00 52.75 104 MET A CA 1
ATOM 826 C C . MET A 1 104 ? -5.564 -16.436 -10.663 1.00 52.75 104 MET A C 1
ATOM 828 O O . MET A 1 104 ? -5.769 -15.344 -10.137 1.00 52.75 104 MET A O 1
ATOM 832 N N . LYS A 1 105 ? -6.178 -16.827 -11.779 1.00 47.81 105 LYS A N 1
ATOM 833 C CA . LYS A 1 105 ? -7.218 -16.055 -12.455 1.00 47.81 105 LYS A CA 1
ATOM 834 C C . LYS A 1 105 ? -8.453 -15.987 -11.554 1.00 47.81 105 LYS A C 1
ATOM 836 O O . LYS A 1 105 ? -9.113 -17.007 -11.353 1.00 47.81 105 LYS A O 1
ATOM 841 N N . ILE A 1 106 ? -8.784 -14.812 -11.023 1.00 48.28 106 ILE A N 1
ATOM 842 C CA . ILE A 1 106 ? -10.080 -14.604 -10.367 1.00 48.28 106 ILE A CA 1
ATOM 843 C C . ILE A 1 106 ? -11.104 -14.356 -11.479 1.00 48.28 106 ILE A C 1
ATOM 845 O O . ILE A 1 106 ? -11.207 -13.260 -12.025 1.00 48.28 106 ILE A O 1
ATOM 849 N N . LEU A 1 107 ? -11.831 -15.408 -11.861 1.00 36.84 107 LEU A N 1
ATOM 850 C CA . LEU A 1 107 ? -13.019 -15.288 -12.705 1.00 36.84 107 LEU A CA 1
ATOM 851 C C . LEU A 1 107 ? -14.142 -14.690 -11.845 1.00 36.84 107 LEU A C 1
ATOM 853 O O . LEU A 1 107 ? -14.750 -15.399 -11.045 1.00 36.84 107 LEU A O 1
ATOM 857 N N . ILE A 1 108 ? -14.372 -13.386 -11.990 1.00 48.50 108 ILE A N 1
ATOM 858 C CA . ILE A 1 108 ? -15.612 -12.704 -11.584 1.00 48.50 108 ILE A CA 1
ATOM 859 C C . ILE A 1 108 ? -16.531 -12.531 -12.785 1.00 48.50 108 ILE A C 1
ATOM 861 O O . ILE A 1 108 ? -16.007 -12.244 -13.887 1.00 48.50 108 ILE A O 1
#

Foldseek 3Di:
DDDDPPQLEDADCVQWDDDPNDIGKDKDFACVFDQDPVCNPDGRRIYTHDDDCAVPDDDDDDDDDDDDDDAADASDKDWDWDDDHPDDPPVRHIGTPDIDRRPDDDDD

Sequence (108 aa):
MGMGKWELQYYTPENTTVSNGTLKITAQEEPNGIVDPFQTWNTLNYSSSRIKTDGLFSFKYGKVQARIKTVDGQGFWPAFWMLPSGGSWPCDGEIDIMEQWGMMKILI

Mean predicted aligned error: 5.99 Å

Solvent-accessible surface area (backbone atoms only — not comparable to full-atom values): 7345 Å² total; per-residue (Å²): 134,89,78,71,100,75,72,56,56,42,76,40,73,85,30,48,48,80,56,95,95,39,82,43,71,42,77,42,81,34,96,84,44,43,76,39,93,89,47,76,88,49,73,23,49,24,36,21,52,80,89,78,45,80,101,75,60,85,84,81,86,86,85,88,85,82,93,80,84,86,71,77,39,83,88,40,67,60,71,45,67,48,69,51,87,93,53,56,76,72,84,57,47,73,48,78,77,42,76,43,57,13,76,60,78,82,88,124

Secondary structure (DSSP, 8-state):
--S-TT--EEE-GGGEEEETTEEEE--EEEEEEEE-TT-TT-EEEEEE-----TTT----SS----------STT---EEEE--TTPPTTTT--EEEEE--TTS----

pLDDT: mean 87.12, std 14.76, range [36.84, 98.31]